Protein AF-A0A2D7XAW9-F1 (afdb_monomer_lite)

Foldseek 3Di:
DAPPDLDFKDKDFFAFPDFKDWDQAEDQDFVQKWKWKQQQVPRDIDTDDEPPFWHADQHVHGRGGIIGGPTTDHGRIMIMIGGHDDPDDPDDDDPPDDPPVVSVNVRVRSVVNVVSVDDD

Structure (mmCIF, N/CA/C/O backbone):
data_AF-A0A2D7XAW9-F1
#
_entry.id   AF-A0A2D7XAW9-F1
#
loop_
_atom_site.group_PDB
_atom_site.id
_atom_site.type_symbol
_atom_site.label_atom_id
_atom_site.label_alt_id
_atom_site.label_comp_id
_atom_site.label_asym_id
_atom_site.label_entity_id
_atom_site.label_seq_id
_atom_site.pdbx_PDB_ins_code
_atom_site.Cartn_x
_atom_site.Cartn_y
_atom_site.Cartn_z
_atom_site.occupancy
_atom_site.B_iso_or_equiv
_atom_site.auth_seq_id
_atom_site.auth_comp_id
_atom_site.auth_asym_id
_atom_site.auth_atom_id
_atom_site.pdbx_PDB_model_num
ATOM 1 N N . MET A 1 1 ? 1.753 -2.400 -18.270 1.00 59.75 1 MET A N 1
ATOM 2 C CA . MET A 1 1 ? 0.527 -2.187 -17.462 1.00 59.75 1 MET A CA 1
ATOM 3 C C . MET A 1 1 ? 0.300 -0.693 -17.422 1.00 59.75 1 MET A C 1
ATOM 5 O O . MET A 1 1 ? 1.277 0.012 -17.589 1.00 59.75 1 MET A O 1
ATOM 9 N N . THR A 1 2 ? -0.944 -0.236 -17.284 1.00 74.62 2 THR A N 1
ATOM 10 C CA . THR A 1 2 ? -1.248 1.195 -17.212 1.00 74.62 2 THR A CA 1
ATOM 11 C C . THR A 1 2 ? -2.182 1.485 -16.041 1.00 74.62 2 THR A C 1
ATOM 13 O O . THR A 1 2 ? -3.130 0.734 -15.779 1.00 74.62 2 THR A O 1
ATOM 16 N N . VAL A 1 3 ? -1.929 2.574 -15.317 1.00 76.88 3 VAL A N 1
ATOM 17 C CA . VAL A 1 3 ? -2.821 3.066 -14.256 1.00 76.88 3 VAL A CA 1
ATOM 18 C C . VAL A 1 3 ? -4.027 3.770 -14.874 1.00 76.88 3 VAL A C 1
ATOM 20 O O . VAL A 1 3 ? -3.941 4.910 -15.320 1.00 76.88 3 VAL A O 1
ATOM 23 N N . SER A 1 4 ? -5.179 3.098 -14.874 1.00 76.38 4 SER A N 1
ATOM 24 C CA . SER A 1 4 ? -6.448 3.653 -15.373 1.00 76.38 4 SER A CA 1
ATOM 25 C C . SER A 1 4 ? -7.413 4.102 -14.271 1.00 76.38 4 SER A C 1
ATOM 27 O O . SER A 1 4 ? -8.470 4.652 -14.570 1.00 76.38 4 SER A O 1
ATOM 29 N N . SER A 1 5 ? -7.087 3.833 -13.004 1.00 77.75 5 SER A N 1
ATOM 30 C CA . SER A 1 5 ? -7.920 4.166 -11.843 1.00 77.75 5 SER A CA 1
ATOM 31 C C . SER A 1 5 ? -7.266 5.254 -10.999 1.00 77.75 5 SER A C 1
ATOM 33 O O . SER A 1 5 ? -6.047 5.254 -10.818 1.00 77.75 5 SER A O 1
ATOM 35 N N . SER A 1 6 ? -8.085 6.151 -10.452 1.00 80.69 6 SER A N 1
ATOM 36 C CA . SER A 1 6 ? -7.690 7.129 -9.434 1.00 80.69 6 SER A CA 1
ATOM 37 C C . SER A 1 6 ? -7.818 6.594 -8.005 1.00 80.69 6 SER A C 1
ATOM 39 O O . SER A 1 6 ? -7.399 7.261 -7.066 1.00 80.69 6 SER A O 1
ATOM 41 N N . THR A 1 7 ? -8.392 5.402 -7.810 1.00 87.81 7 THR A N 1
ATOM 42 C CA . THR A 1 7 ? -8.572 4.825 -6.476 1.00 87.81 7 THR A CA 1
ATOM 43 C C . THR A 1 7 ? -7.230 4.380 -5.896 1.00 87.81 7 THR A C 1
ATOM 45 O O . THR A 1 7 ? -6.558 3.504 -6.442 1.00 87.81 7 THR A O 1
ATOM 48 N N . ASN A 1 8 ? -6.869 4.959 -4.756 1.00 92.75 8 ASN A N 1
ATOM 49 C CA . ASN A 1 8 ? -5.680 4.636 -3.964 1.00 92.75 8 ASN A CA 1
ATOM 50 C C . ASN A 1 8 ? -6.010 4.406 -2.476 1.00 92.75 8 ASN A C 1
ATOM 52 O O . ASN A 1 8 ? -5.098 4.294 -1.661 1.00 92.75 8 ASN A O 1
ATOM 56 N N . LEU A 1 9 ? -7.300 4.359 -2.131 1.00 95.31 9 LEU A N 1
ATOM 57 C CA . LEU A 1 9 ? -7.806 4.306 -0.766 1.00 95.31 9 LEU A CA 1
ATOM 58 C C . LEU A 1 9 ? -8.948 3.290 -0.650 1.00 95.31 9 LEU A C 1
ATOM 60 O O . LEU A 1 9 ? -9.854 3.266 -1.483 1.00 95.31 9 LEU A O 1
ATOM 64 N N . ALA A 1 10 ? -8.921 2.483 0.407 1.00 96.94 10 ALA A N 1
ATOM 65 C CA . ALA A 1 10 ? -10.032 1.649 0.851 1.00 96.94 10 ALA A CA 1
ATOM 66 C C . ALA A 1 10 ? -10.329 1.928 2.333 1.00 96.94 10 ALA A C 1
ATOM 68 O O . ALA A 1 10 ? -9.418 2.218 3.111 1.00 96.94 10 ALA A O 1
ATOM 69 N N . SER A 1 11 ? -11.605 1.862 2.717 1.00 97.75 11 SER A N 1
ATOM 70 C CA . SER A 1 11 ? -12.064 2.168 4.074 1.00 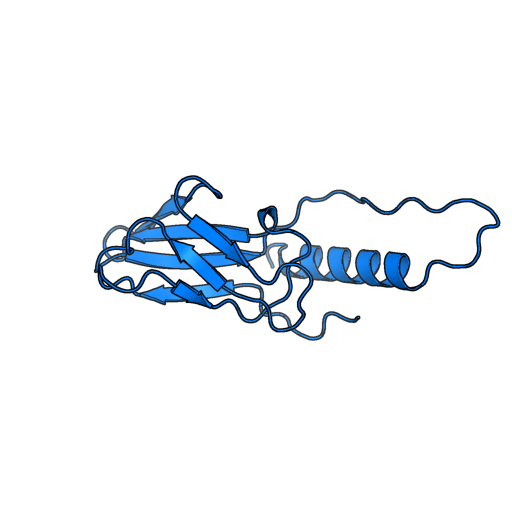97.75 11 SER A CA 1
ATOM 71 C C . SER A 1 11 ? -13.106 1.155 4.540 1.00 97.75 11 SER A C 1
ATOM 73 O O . SER A 1 11 ? -14.018 0.818 3.782 1.00 97.75 11 SER A O 1
ATOM 75 N N . TYR A 1 12 ? -12.967 0.672 5.775 1.00 98.44 12 TYR A N 1
ATOM 76 C CA . TYR A 1 12 ? -13.833 -0.348 6.371 1.00 98.44 12 TYR A CA 1
ATOM 77 C C . TYR A 1 12 ? -14.100 -0.058 7.845 1.00 98.44 12 TYR A C 1
ATOM 79 O O . TYR A 1 12 ? -13.205 0.377 8.560 1.00 98.44 12 TYR A O 1
ATOM 87 N N . SER A 1 13 ? -15.291 -0.376 8.346 1.00 98.12 13 SER A N 1
ATOM 88 C CA . SER A 1 13 ? -15.556 -0.333 9.788 1.00 98.12 13 SER A CA 1
ATOM 89 C C . SER A 1 13 ? -14.990 -1.572 10.487 1.00 98.12 13 SER A C 1
ATOM 91 O O . SER A 1 13 ? -15.214 -2.704 10.051 1.00 98.12 13 SER A O 1
ATOM 93 N N . GLY A 1 14 ? -14.292 -1.362 11.599 1.00 97.38 14 GLY A N 1
ATOM 94 C CA . GLY A 1 14 ? -13.915 -2.415 12.532 1.00 97.38 14 GLY A CA 1
ATOM 95 C C . GLY A 1 14 ? -15.135 -2.962 13.272 1.00 97.38 14 GLY A C 1
ATOM 96 O O . GLY A 1 14 ? -16.097 -2.246 13.545 1.00 97.38 14 GLY A O 1
ATOM 97 N N . ASN A 1 15 ? -15.100 -4.250 13.603 1.00 97.06 15 ASN A N 1
ATOM 98 C CA . ASN A 1 15 ? -16.173 -4.945 14.326 1.00 97.06 15 ASN A CA 1
ATOM 99 C C . ASN A 1 15 ? -15.644 -5.868 15.442 1.00 97.06 15 ASN A C 1
ATOM 101 O O . ASN A 1 15 ? -16.421 -6.575 16.075 1.00 97.06 15 ASN A O 1
ATOM 105 N N . GLY A 1 16 ? -14.328 -5.890 15.673 1.00 97.31 16 GLY A N 1
ATOM 106 C CA . GLY A 1 16 ? -13.667 -6.757 16.648 1.00 97.31 16 GLY A CA 1
ATOM 107 C C . GLY A 1 16 ? -13.577 -8.236 16.256 1.00 97.31 16 GLY A C 1
ATOM 108 O O . GLY A 1 16 ? -13.165 -9.040 17.086 1.00 97.31 16 GLY A O 1
ATOM 109 N N . SER A 1 17 ? -13.941 -8.616 15.025 1.00 98.00 17 SER A N 1
ATOM 110 C CA . SER A 1 17 ? -13.910 -10.011 14.559 1.00 98.00 17 SER A CA 1
ATOM 111 C C . SER A 1 17 ? -13.267 -10.197 13.180 1.00 98.00 17 SER A C 1
ATOM 113 O O . SER A 1 17 ? -12.490 -11.133 12.998 1.00 98.00 17 SER A O 1
ATOM 115 N N . THR A 1 18 ? -13.541 -9.317 12.217 1.00 98.31 18 THR A N 1
ATOM 116 C CA . THR A 1 18 ? -12.953 -9.374 10.875 1.00 98.31 18 THR A CA 1
ATOM 117 C C . THR A 1 18 ? -11.485 -8.965 10.926 1.00 98.31 18 THR A C 1
ATOM 119 O O . THR A 1 18 ? -11.149 -7.893 11.424 1.00 98.31 18 THR A O 1
ATOM 122 N N . THR A 1 19 ? -10.608 -9.804 10.378 1.00 98.56 19 THR A N 1
ATOM 123 C CA . THR A 1 19 ? -9.160 -9.547 10.312 1.00 98.56 19 THR A CA 1
ATOM 124 C C . THR A 1 19 ? -8.654 -9.287 8.897 1.00 98.56 19 THR A C 1
ATOM 126 O O . THR A 1 19 ? -7.580 -8.714 8.744 1.00 98.56 19 THR A O 1
ATOM 129 N N . VAL A 1 20 ? -9.406 -9.685 7.869 1.00 98.62 20 VAL A N 1
ATOM 130 C CA . VAL A 1 20 ? -9.002 -9.571 6.462 1.00 98.62 20 VAL A CA 1
ATOM 131 C C . VAL A 1 20 ? -9.808 -8.471 5.785 1.00 98.62 20 VAL A C 1
ATOM 133 O O . VAL A 1 20 ? -11.037 -8.511 5.776 1.00 98.62 20 VAL A O 1
ATOM 136 N N . PHE A 1 21 ? -9.103 -7.515 5.188 1.00 98.69 21 PHE A N 1
ATOM 137 C CA . PHE A 1 21 ? -9.676 -6.379 4.478 1.00 98.69 21 PHE A CA 1
ATOM 138 C C . PHE A 1 21 ? -9.037 -6.279 3.095 1.00 98.69 21 PHE A C 1
ATOM 140 O O . PHE A 1 21 ? -7.813 -6.218 2.973 1.00 98.69 21 PHE A O 1
ATOM 147 N N . ALA A 1 22 ? -9.857 -6.286 2.048 1.00 98.25 22 ALA A N 1
ATOM 148 C CA . ALA A 1 22 ? -9.365 -6.189 0.681 1.00 98.25 22 ALA A CA 1
ATOM 149 C C . ALA A 1 22 ? -8.920 -4.755 0.349 1.00 98.25 22 ALA A C 1
ATOM 151 O O . ALA A 1 22 ? -9.387 -3.787 0.937 1.00 98.25 22 ALA A O 1
ATOM 152 N N . TYR A 1 23 ? -8.044 -4.604 -0.634 1.00 97.38 23 TYR A N 1
ATOM 153 C CA . TYR A 1 23 ? -7.802 -3.337 -1.313 1.00 97.38 23 TYR A CA 1
ATOM 154 C C . TYR A 1 23 ? -7.847 -3.591 -2.821 1.00 97.38 23 TYR A C 1
ATOM 156 O O . TYR A 1 23 ? -7.301 -4.578 -3.306 1.00 97.38 23 TYR A O 1
ATOM 164 N N . GLY A 1 24 ? -8.545 -2.725 -3.559 1.00 94.62 24 GLY A N 1
ATOM 165 C CA . GLY A 1 24 ? -8.891 -2.945 -4.972 1.00 94.62 24 GLY A CA 1
ATOM 166 C C . GLY A 1 24 ? -7.973 -2.252 -5.980 1.00 94.62 24 GLY A C 1
ATOM 167 O O . GLY A 1 24 ? -8.392 -1.992 -7.105 1.00 94.62 24 GLY A O 1
ATOM 168 N N . PHE A 1 25 ? -6.764 -1.870 -5.573 1.00 93.44 25 PHE A N 1
ATOM 169 C CA . PHE A 1 25 ? -5.828 -1.098 -6.390 1.00 93.44 25 PHE A CA 1
ATOM 170 C C . PHE A 1 25 ? -4.420 -1.684 -6.318 1.00 93.44 25 PHE A C 1
ATOM 172 O O . PHE A 1 25 ? -4.033 -2.283 -5.320 1.00 93.44 25 PHE A O 1
ATOM 179 N N . LYS A 1 26 ? -3.625 -1.489 -7.373 1.00 92.12 26 LYS A N 1
ATOM 180 C CA . LYS A 1 26 ? -2.252 -1.993 -7.413 1.00 92.12 26 LYS A CA 1
ATOM 181 C C . LYS A 1 26 ? -1.332 -1.285 -6.420 1.00 92.12 26 LYS A C 1
ATOM 183 O O . LYS A 1 26 ? -1.357 -0.060 -6.320 1.00 92.12 26 LYS A O 1
ATOM 188 N N . ILE A 1 27 ? -0.434 -2.062 -5.823 1.00 94.56 27 ILE A N 1
ATOM 189 C CA . ILE A 1 27 ? 0.800 -1.613 -5.165 1.00 94.56 27 ILE A CA 1
ATOM 190 C C . ILE A 1 27 ? 2.007 -2.325 -5.798 1.00 94.56 27 ILE A C 1
ATOM 192 O O . ILE A 1 27 ? 1.833 -3.390 -6.401 1.00 94.56 27 ILE A O 1
ATOM 196 N N . PHE A 1 28 ? 3.216 -1.763 -5.704 1.00 93.50 28 PHE A N 1
ATOM 197 C CA . PHE A 1 28 ? 4.425 -2.408 -6.243 1.00 93.50 28 PHE A CA 1
ATOM 198 C C . PHE A 1 28 ? 5.104 -3.292 -5.198 1.00 93.50 28 PHE A C 1
ATOM 200 O O . PHE A 1 28 ? 5.586 -4.371 -5.532 1.00 93.50 28 PHE A O 1
ATOM 207 N N . ALA A 1 29 ? 5.083 -2.864 -3.940 1.00 96.06 29 ALA A N 1
ATOM 208 C CA . ALA A 1 29 ? 5.567 -3.602 -2.786 1.00 96.06 29 ALA A CA 1
ATOM 209 C C . ALA A 1 29 ? 4.571 -3.502 -1.625 1.00 96.06 29 ALA A C 1
ATOM 211 O O . ALA A 1 29 ? 3.818 -2.537 -1.525 1.00 96.06 29 ALA A O 1
ATOM 212 N N . ASP A 1 30 ? 4.612 -4.466 -0.707 1.00 97.75 30 ASP A N 1
ATOM 213 C CA . ASP A 1 30 ? 3.778 -4.467 0.504 1.00 97.75 30 ASP A CA 1
ATOM 214 C C . ASP A 1 30 ? 3.961 -3.193 1.348 1.00 97.75 30 ASP A C 1
ATOM 216 O O . ASP A 1 30 ? 3.019 -2.710 1.973 1.00 97.75 30 ASP A O 1
ATOM 220 N N . SER A 1 31 ? 5.170 -2.622 1.331 1.00 97.12 31 SER A N 1
ATOM 221 C CA . SER A 1 31 ? 5.524 -1.373 2.015 1.00 97.12 31 SER A CA 1
ATOM 222 C C . SER A 1 31 ? 4.908 -0.117 1.400 1.00 97.12 31 SER A C 1
ATOM 224 O O . SER A 1 31 ? 5.006 0.947 2.001 1.00 97.12 31 SER A O 1
ATOM 226 N N . ASP A 1 32 ? 4.299 -0.215 0.217 1.00 96.50 32 ASP A N 1
ATOM 227 C CA . ASP A 1 32 ? 3.617 0.910 -0.428 1.00 96.50 32 ASP A CA 1
ATOM 228 C C . ASP A 1 32 ? 2.207 1.143 0.150 1.00 96.50 32 ASP A C 1
ATOM 230 O O . ASP A 1 32 ? 1.466 1.985 -0.356 1.00 96.50 32 ASP A O 1
ATOM 234 N N . LEU A 1 33 ? 1.796 0.387 1.177 1.00 97.19 33 LEU A N 1
ATOM 235 C CA . LEU A 1 33 ? 0.565 0.627 1.924 1.00 97.19 33 LEU A CA 1
ATOM 236 C C . LEU A 1 33 ? 0.850 1.283 3.270 1.00 97.19 33 LEU A C 1
ATOM 238 O O . LEU A 1 33 ? 1.659 0.814 4.066 1.00 97.19 33 LEU A O 1
ATOM 242 N N . THR A 1 34 ? 0.085 2.327 3.561 1.00 97.94 34 THR A N 1
ATOM 243 C CA . THR A 1 34 ? -0.109 2.834 4.916 1.00 97.94 34 THR A CA 1
ATOM 244 C C . THR A 1 34 ? -1.483 2.395 5.401 1.00 97.94 34 THR A C 1
ATOM 246 O O . THR A 1 34 ? -2.503 2.688 4.775 1.00 97.94 34 THR A O 1
ATOM 249 N N . VAL A 1 35 ? -1.509 1.670 6.519 1.00 98.38 35 VAL A N 1
ATOM 250 C CA . VAL A 1 35 ? -2.746 1.244 7.178 1.00 98.38 35 VAL A CA 1
ATOM 251 C C . VAL A 1 35 ? -2.896 2.021 8.476 1.00 98.38 35 VAL A C 1
ATOM 253 O O . VAL A 1 35 ? -1.991 2.023 9.309 1.00 98.38 35 VAL A O 1
ATOM 256 N N . THR A 1 36 ? -4.047 2.653 8.665 1.00 98.56 36 THR A N 1
ATOM 257 C CA . THR A 1 36 ? -4.349 3.489 9.829 1.00 98.56 36 THR A CA 1
ATOM 258 C C . THR A 1 36 ? -5.677 3.060 10.437 1.00 98.56 36 THR A C 1
ATOM 260 O O . THR A 1 36 ? -6.633 2.778 9.717 1.00 98.56 36 THR A O 1
ATOM 263 N N . LEU A 1 37 ? -5.746 3.014 11.766 1.00 98.56 37 LEU A N 1
ATOM 264 C CA . LEU A 1 37 ? -7.009 2.925 12.493 1.00 98.56 37 LEU A CA 1
ATOM 265 C C . LEU A 1 37 ? -7.429 4.327 12.916 1.00 98.56 37 LEU A C 1
ATOM 267 O O . LEU A 1 37 ? -6.674 5.012 13.602 1.00 98.56 37 LEU A O 1
ATOM 271 N N . VAL A 1 38 ? -8.616 4.747 12.503 1.00 98.56 38 VAL A N 1
ATOM 272 C CA . VAL A 1 38 ? -9.201 6.038 12.867 1.00 98.56 38 VAL A CA 1
ATOM 273 C C . VAL A 1 38 ? -10.261 5.785 13.923 1.00 98.56 38 VAL A C 1
ATOM 275 O O . VAL A 1 38 ? -11.190 5.025 13.675 1.00 98.56 38 VAL A O 1
ATOM 278 N N . ASN A 1 39 ? -10.140 6.390 15.101 1.00 98.19 39 ASN A N 1
ATOM 279 C CA . ASN A 1 39 ? -11.192 6.300 16.107 1.00 98.19 39 ASN A CA 1
ATOM 280 C C . ASN A 1 39 ? -12.412 7.115 15.653 1.00 98.19 39 ASN A C 1
ATOM 282 O O . ASN A 1 39 ? -12.309 8.327 15.471 1.00 98.19 39 ASN A O 1
ATOM 286 N N . ASP A 1 40 ? -13.572 6.475 15.528 1.00 97.06 40 ASP A N 1
ATOM 287 C CA . ASP A 1 40 ? -14.759 7.098 14.929 1.00 97.06 40 ASP A CA 1
ATOM 288 C C . ASP A 1 40 ? -15.334 8.241 15.786 1.00 97.06 40 ASP A C 1
ATOM 290 O O . ASP A 1 40 ? -16.048 9.103 15.280 1.00 97.06 40 ASP A O 1
ATOM 294 N N . THR A 1 41 ? -15.040 8.261 17.092 1.00 96.88 41 THR A N 1
ATOM 295 C CA . THR A 1 41 ? -15.530 9.296 18.018 1.00 96.88 41 THR A CA 1
ATOM 296 C C . THR A 1 41 ? -14.572 10.476 18.125 1.00 96.88 41 THR A C 1
ATOM 298 O O . THR A 1 41 ? -15.005 11.625 18.129 1.00 96.88 41 THR A O 1
ATOM 301 N N . THR A 1 42 ? -13.271 10.209 18.258 1.00 97.19 42 THR A N 1
ATOM 302 C CA . THR A 1 42 ? -12.266 11.256 18.502 1.00 97.19 42 THR A CA 1
ATOM 303 C C . THR A 1 42 ? -11.573 11.739 17.231 1.00 97.19 42 THR A C 1
ATOM 305 O O . THR A 1 42 ? -10.910 12.772 17.268 1.00 97.19 42 THR A O 1
ATOM 308 N N . GLY A 1 43 ? -11.683 10.996 16.126 1.00 96.62 43 GLY A N 1
ATOM 309 C CA . GLY A 1 43 ? -10.950 11.248 14.885 1.00 96.62 43 GLY A CA 1
ATOM 310 C C . GLY A 1 43 ? -9.448 10.966 14.981 1.00 96.62 43 GLY A C 1
ATOM 311 O O . GLY A 1 43 ? -8.714 11.267 14.046 1.00 96.62 43 GLY A O 1
ATOM 312 N N . VAL A 1 44 ? -8.965 10.414 16.102 1.00 97.69 44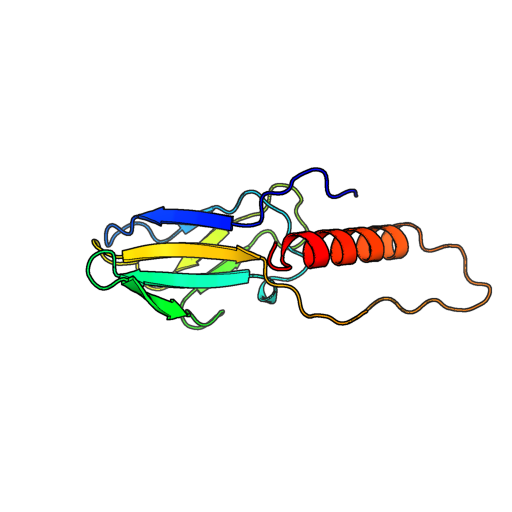 VAL A N 1
ATOM 313 C CA . VAL A 1 44 ? -7.537 10.129 16.291 1.00 97.69 44 VAL A CA 1
ATOM 314 C C . VAL A 1 44 ? -7.108 9.005 15.356 1.00 97.69 44 VAL A C 1
ATOM 316 O O . VAL A 1 44 ? -7.657 7.903 15.399 1.00 97.69 44 VAL A O 1
ATOM 319 N N . GLU A 1 45 ? -6.088 9.285 14.551 1.00 97.94 45 GLU A N 1
ATOM 320 C CA . GLU A 1 45 ? -5.469 8.338 13.634 1.00 97.94 45 GLU A CA 1
ATOM 321 C C . GLU A 1 45 ? -4.286 7.617 14.294 1.00 97.94 45 GLU A C 1
ATOM 323 O O . GLU A 1 45 ? -3.386 8.243 14.852 1.00 97.94 45 GLU A O 1
ATOM 328 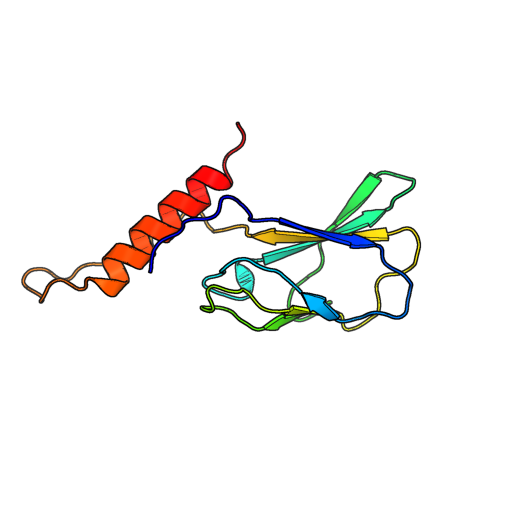N N . THR A 1 46 ? -4.268 6.286 14.214 1.00 98.19 46 THR A N 1
ATOM 329 C CA . THR A 1 46 ? -3.171 5.437 14.694 1.00 98.19 46 THR A CA 1
ATOM 330 C C . THR A 1 46 ? -2.627 4.582 13.556 1.00 98.19 46 THR A C 1
ATOM 332 O O . THR A 1 46 ? -3.248 3.591 13.152 1.00 98.19 46 THR A O 1
ATOM 335 N N . THR A 1 47 ? -1.450 4.944 13.048 1.00 98.19 47 THR A N 1
ATOM 336 C CA . THR A 1 47 ? -0.751 4.180 12.008 1.00 98.19 47 THR A CA 1
ATOM 337 C C . THR A 1 47 ? -0.328 2.810 12.527 1.00 98.19 47 THR A C 1
ATOM 339 O O . THR A 1 47 ? 0.265 2.678 13.596 1.00 98.19 47 THR A O 1
ATOM 342 N N . GLN A 1 48 ? -0.622 1.783 11.742 1.00 98.44 48 GLN A N 1
ATOM 343 C CA . GLN A 1 48 ? -0.272 0.402 12.018 1.00 98.44 48 GLN A CA 1
ATOM 344 C C . GLN A 1 48 ? 1.058 0.063 11.338 1.00 98.44 48 GLN A C 1
ATOM 346 O O . GLN A 1 48 ? 1.350 0.506 10.228 1.00 98.44 48 GLN A O 1
ATOM 351 N N . THR A 1 49 ? 1.875 -0.754 11.994 1.00 98.38 49 THR A N 1
ATOM 352 C CA . THR A 1 49 ? 3.178 -1.196 11.465 1.00 98.38 49 THR A CA 1
ATOM 353 C C . THR A 1 49 ? 3.045 -2.513 10.701 1.00 98.38 49 THR A C 1
ATOM 355 O O . THR A 1 49 ? 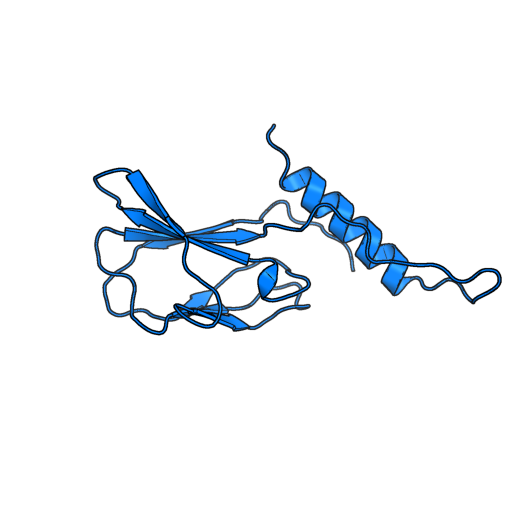2.583 -3.504 11.274 1.00 98.38 49 THR A O 1
ATOM 358 N N . LEU A 1 50 ? 3.492 -2.532 9.441 1.00 98.00 50 LEU A N 1
ATOM 359 C CA . LEU A 1 50 ? 3.588 -3.733 8.605 1.00 98.00 50 LEU A CA 1
ATOM 360 C C . LEU A 1 50 ? 4.435 -4.815 9.299 1.00 98.00 50 LEU A C 1
ATOM 362 O O . LEU A 1 50 ? 5.425 -4.509 9.956 1.00 98.00 50 LEU A O 1
ATOM 366 N N . THR A 1 51 ? 4.046 -6.080 9.155 1.00 97.00 51 THR A N 1
ATOM 367 C CA . THR A 1 51 ? 4.586 -7.293 9.809 1.00 97.00 51 THR A CA 1
ATOM 368 C C . THR A 1 51 ? 4.412 -7.393 11.328 1.00 97.00 51 THR A C 1
ATOM 370 O O . THR A 1 51 ? 4.432 -8.502 11.852 1.00 97.00 51 THR A O 1
ATOM 373 N N . THR A 1 52 ? 4.167 -6.283 12.031 1.00 98.06 52 THR A N 1
ATOM 374 C CA . THR A 1 52 ? 3.856 -6.293 13.472 1.00 98.06 52 THR A CA 1
ATOM 375 C C . THR A 1 52 ? 2.353 -6.376 13.725 1.00 98.06 52 THR A C 1
ATOM 377 O O . THR A 1 52 ? 1.894 -7.221 14.485 1.00 98.06 52 THR A O 1
ATOM 380 N N . HIS A 1 53 ? 1.577 -5.495 13.089 1.00 98.38 53 HIS A N 1
ATOM 381 C CA . HIS A 1 53 ? 0.131 -5.380 13.308 1.00 98.38 53 HIS A CA 1
ATOM 382 C C . HIS A 1 53 ? -0.675 -6.030 12.181 1.00 98.38 53 HIS A C 1
ATOM 384 O O . HIS A 1 53 ? -1.765 -6.550 12.418 1.00 98.38 53 HIS A O 1
ATOM 390 N N . TYR A 1 54 ? -0.139 -6.016 10.958 1.00 98.69 54 TYR A N 1
ATOM 391 C CA . TYR A 1 54 ? -0.776 -6.600 9.783 1.00 98.69 54 TYR A CA 1
ATOM 392 C C . TYR A 1 54 ? 0.245 -7.119 8.768 1.00 98.69 54 TYR A C 1
ATOM 394 O O . TYR A 1 54 ? 1.404 -6.705 8.765 1.00 98.69 54 TYR A O 1
ATOM 402 N N . THR A 1 55 ? -0.200 -7.991 7.870 1.00 98.62 55 THR A N 1
ATOM 403 C CA . THR A 1 55 ? 0.523 -8.415 6.666 1.00 98.62 55 THR A CA 1
ATOM 404 C C . THR A 1 55 ? -0.240 -8.004 5.411 1.00 98.62 55 THR A C 1
ATOM 406 O O . THR A 1 55 ? -1.440 -7.722 5.463 1.00 98.62 55 THR A O 1
ATOM 409 N N . VAL A 1 56 ? 0.461 -7.952 4.280 1.00 98.56 56 VAL A N 1
ATOM 410 C CA . VAL A 1 56 ? -0.100 -7.592 2.974 1.00 98.56 56 VAL A CA 1
ATOM 411 C C . VAL A 1 56 ? 0.088 -8.759 2.013 1.00 98.56 56 VAL A C 1
ATOM 413 O O . VAL A 1 56 ? 1.010 -9.560 2.138 1.00 98.56 56 VAL A O 1
ATOM 416 N N . SER A 1 57 ? -0.841 -8.884 1.077 1.00 98.25 57 SER A N 1
ATOM 417 C CA . SER A 1 57 ? -0.777 -9.807 -0.053 1.00 98.25 57 SER A CA 1
ATOM 418 C C . SER A 1 57 ? -1.224 -9.081 -1.312 1.00 98.25 57 SER A C 1
ATOM 420 O O . SER A 1 57 ? -1.952 -8.093 -1.217 1.00 98.25 57 SER A O 1
ATOM 422 N N . GLY A 1 58 ? -0.840 -9.579 -2.488 1.00 96.19 58 GLY A N 1
ATOM 423 C CA . GLY A 1 58 ? -1.283 -9.029 -3.774 1.00 96.19 58 GLY A CA 1
ATOM 424 C C . GLY A 1 58 ? -0.420 -7.895 -4.330 1.00 96.19 58 GLY A C 1
ATOM 425 O O . GLY A 1 58 ? -0.806 -7.293 -5.333 1.00 96.19 58 GLY A O 1
ATOM 426 N N . ALA A 1 59 ? 0.762 -7.630 -3.757 1.00 95.19 59 ALA A N 1
ATOM 427 C CA . ALA A 1 59 ? 1.735 -6.740 -4.385 1.00 95.19 59 ALA A CA 1
ATOM 428 C C . ALA A 1 59 ? 2.040 -7.178 -5.827 1.00 95.19 59 ALA A C 1
ATOM 430 O O . ALA A 1 59 ? 2.126 -8.365 -6.142 1.00 95.19 59 ALA A O 1
ATOM 431 N N . GLY A 1 60 ? 2.123 -6.204 -6.732 1.00 91.88 60 GLY A N 1
ATOM 432 C CA . GLY A 1 60 ? 2.262 -6.439 -8.166 1.00 91.88 60 GLY A CA 1
ATOM 433 C C . GLY A 1 60 ? 0.957 -6.781 -8.899 1.00 91.88 60 GLY A C 1
ATOM 434 O O . GLY A 1 60 ? 0.953 -6.740 -10.130 1.00 91.88 60 GLY A O 1
ATOM 435 N N . THR A 1 61 ? -0.157 -7.035 -8.206 1.00 92.19 61 THR A N 1
ATOM 436 C CA . THR A 1 61 ? -1.434 -7.426 -8.832 1.00 92.19 61 THR A CA 1
ATOM 437 C C . THR A 1 61 ? -2.320 -6.212 -9.114 1.00 92.19 61 THR A C 1
ATOM 439 O O . THR A 1 61 ? -2.545 -5.375 -8.242 1.00 92.19 61 THR A O 1
ATOM 442 N N . ASN A 1 62 ? -2.874 -6.116 -10.328 1.00 88.31 62 ASN A N 1
ATOM 443 C CA . ASN A 1 62 ? -3.672 -4.951 -10.743 1.00 88.31 62 ASN A CA 1
ATOM 444 C C . ASN A 1 62 ? -4.985 -4.809 -9.970 1.00 88.31 62 ASN A C 1
ATOM 446 O O . ASN A 1 62 ? -5.416 -3.693 -9.699 1.00 88.31 62 ASN A O 1
ATOM 450 N N . SER A 1 63 ? -5.599 -5.935 -9.602 1.00 90.50 63 SER A N 1
ATOM 451 C CA . SER A 1 63 ? -6.818 -5.976 -8.790 1.00 90.50 63 SER A CA 1
ATOM 452 C C . SER A 1 63 ? -6.569 -5.729 -7.298 1.00 90.50 63 SER A C 1
ATOM 454 O O . SER A 1 63 ? -7.518 -5.778 -6.524 1.00 90.50 63 SER A O 1
ATOM 456 N N . GLY A 1 64 ? -5.316 -5.497 -6.893 1.00 94.56 64 GLY A N 1
ATOM 457 C CA . GLY A 1 64 ? -4.913 -5.397 -5.495 1.00 94.56 64 GLY A CA 1
ATOM 458 C C . GLY A 1 64 ? -4.905 -6.749 -4.782 1.00 94.56 64 GLY A C 1
ATOM 459 O O . GLY A 1 64 ? -4.644 -7.790 -5.391 1.00 94.56 64 GLY A O 1
ATOM 460 N N . GLY A 1 65 ? -5.166 -6.729 -3.480 1.00 97.50 65 GLY A N 1
ATOM 461 C CA . GLY A 1 65 ? -5.047 -7.895 -2.612 1.00 97.50 65 GLY A CA 1
ATOM 462 C C . GLY A 1 65 ? -5.678 -7.658 -1.250 1.00 97.50 65 GLY A C 1
ATOM 463 O O . GLY A 1 65 ? -6.738 -7.046 -1.161 1.00 97.50 65 GLY A O 1
ATOM 464 N N . ASN A 1 66 ? -5.048 -8.153 -0.183 1.00 98.56 66 ASN A N 1
ATOM 465 C CA . ASN A 1 66 ? -5.596 -8.049 1.171 1.00 98.56 66 ASN A CA 1
ATOM 466 C C . ASN A 1 66 ? -4.574 -7.547 2.188 1.00 98.56 66 ASN A C 1
ATOM 468 O O . ASN A 1 66 ? -3.405 -7.935 2.141 1.00 98.56 66 ASN A O 1
ATOM 472 N N . VAL A 1 67 ? -5.068 -6.771 3.151 1.00 98.69 67 VAL A N 1
ATOM 473 C CA . VAL A 1 67 ? -4.457 -6.509 4.456 1.00 98.69 67 VAL A CA 1
ATOM 474 C C . VAL A 1 67 ? -5.034 -7.511 5.455 1.00 98.69 67 VAL A C 1
ATOM 476 O O . VAL A 1 67 ? -6.252 -7.628 5.581 1.00 98.69 67 VAL A O 1
ATOM 479 N N . THR A 1 68 ? -4.173 -8.236 6.169 1.00 98.75 68 THR A N 1
ATOM 480 C CA . THR A 1 68 ? -4.578 -9.183 7.220 1.00 98.75 68 THR A CA 1
ATOM 481 C C . THR A 1 68 ? -4.013 -8.747 8.561 1.00 98.75 68 THR A C 1
ATOM 483 O O . THR A 1 68 ? -2.801 -8.746 8.749 1.00 98.75 68 THR A O 1
ATOM 486 N N . PHE A 1 69 ? -4.880 -8.385 9.500 1.00 98.69 69 PHE A N 1
ATOM 487 C CA . PHE A 1 69 ? -4.494 -8.000 10.852 1.00 98.69 69 PHE A CA 1
ATOM 488 C C . PHE A 1 69 ? -4.196 -9.211 11.742 1.00 98.69 69 PHE A C 1
ATOM 490 O O . PHE A 1 69 ? -4.897 -10.222 11.684 1.00 98.69 69 PHE A O 1
ATOM 497 N N . GLY A 1 70 ? -3.206 -9.072 12.629 1.00 97.94 70 GLY A N 1
ATOM 498 C CA . GLY A 1 70 ? -2.950 -10.040 13.701 1.00 97.94 70 GLY A CA 1
ATOM 499 C C . GLY A 1 70 ? -4.014 -10.007 14.807 1.00 97.94 70 GLY A C 1
ATOM 500 O O . GLY A 1 70 ? -4.321 -11.038 15.402 1.00 97.94 70 GLY A O 1
ATOM 501 N N . SER A 1 71 ? -4.618 -8.841 15.049 1.00 97.62 71 SER A N 1
ATOM 502 C CA . SER A 1 71 ? -5.759 -8.646 15.949 1.00 97.62 71 SER A CA 1
ATOM 503 C C . SER A 1 71 ? -6.866 -7.868 15.240 1.00 97.62 71 SER A C 1
ATOM 505 O O . SER A 1 71 ? -6.613 -6.858 14.587 1.00 97.62 71 SER A O 1
ATOM 507 N N . ALA A 1 72 ? -8.109 -8.343 15.343 1.00 98.12 72 ALA A N 1
ATOM 508 C CA . ALA A 1 72 ? -9.228 -7.719 14.645 1.00 98.12 72 ALA A CA 1
ATOM 509 C C . ALA A 1 72 ? -9.436 -6.265 15.119 1.00 98.12 72 ALA A C 1
ATOM 511 O O . ALA A 1 72 ? -9.568 -6.040 16.329 1.00 98.12 72 ALA A O 1
ATOM 512 N N . PRO A 1 73 ? -9.511 -5.280 14.202 1.00 98.12 73 PRO A N 1
ATOM 513 C CA . PRO A 1 73 ? -9.817 -3.899 14.554 1.00 98.12 73 PRO A CA 1
ATOM 514 C C . PRO A 1 73 ? -11.141 -3.802 15.316 1.00 98.12 73 PRO A C 1
ATOM 516 O O . PRO A 1 73 ? -12.173 -4.299 14.855 1.00 98.12 73 PRO A O 1
ATOM 519 N N . ALA A 1 74 ? -11.111 -3.183 16.497 1.00 97.75 74 ALA A N 1
ATOM 520 C CA . ALA A 1 74 ? -12.268 -3.088 17.381 1.00 97.75 74 ALA A CA 1
ATOM 521 C C . ALA A 1 74 ? -13.383 -2.212 16.788 1.00 97.75 74 ALA A C 1
ATOM 523 O O . ALA A 1 74 ? -13.115 -1.285 16.023 1.00 97.75 74 ALA A O 1
ATOM 524 N N . SER A 1 75 ? -14.626 -2.473 17.205 1.00 97.94 75 SER A N 1
ATOM 525 C CA . SER A 1 75 ? -15.767 -1.601 16.900 1.00 97.94 75 SER A CA 1
ATOM 526 C C . SER A 1 75 ? -15.498 -0.162 17.346 1.00 97.94 75 SER A C 1
ATOM 528 O O . SER A 1 75 ? -14.899 0.060 18.398 1.00 97.94 75 SER A O 1
ATOM 530 N N . GLY A 1 76 ? -15.963 0.806 16.556 1.00 97.00 76 GLY A N 1
ATOM 531 C CA . GLY A 1 76 ? -15.679 2.228 16.777 1.00 97.00 76 GLY A CA 1
ATOM 532 C C . GLY A 1 76 ? -14.315 2.684 16.248 1.00 97.00 76 GLY A C 1
ATOM 533 O O . GLY A 1 76 ? -13.885 3.790 16.575 1.00 97.00 76 GLY A O 1
ATOM 534 N N . ASN A 1 77 ? -13.627 1.841 15.467 1.00 98.25 77 ASN A N 1
ATOM 535 C CA . ASN A 1 77 ? -12.498 2.260 14.644 1.00 98.25 77 ASN A CA 1
ATOM 536 C C . ASN A 1 77 ? -12.776 1.979 13.167 1.00 98.25 77 ASN A C 1
ATOM 538 O O . ASN A 1 77 ? -13.228 0.890 12.811 1.00 98.25 77 ASN A O 1
ATOM 542 N N . THR A 1 78 ? -12.387 2.908 12.309 1.00 98.62 78 THR A N 1
ATOM 543 C CA . THR A 1 78 ? -12.343 2.742 10.860 1.00 98.62 78 THR A CA 1
ATOM 544 C C . THR A 1 78 ? -10.942 2.319 10.420 1.00 98.62 78 THR A C 1
ATOM 546 O O . THR A 1 78 ? -9.945 2.951 10.759 1.00 98.62 78 THR A O 1
ATOM 549 N N . VAL A 1 79 ? -10.857 1.242 9.644 1.00 98.62 79 VAL A N 1
ATOM 550 C CA . VAL A 1 79 ? -9.647 0.776 8.967 1.00 98.62 79 VAL A CA 1
ATOM 551 C C . VAL A 1 79 ? -9.485 1.558 7.669 1.00 98.62 79 VAL A C 1
ATOM 553 O O . VAL A 1 79 ? -10.273 1.386 6.742 1.00 98.62 79 VAL A O 1
ATOM 556 N N . LYS A 1 80 ? -8.444 2.384 7.589 1.00 98.44 80 LYS A N 1
ATOM 557 C CA . LYS A 1 80 ? -8.045 3.128 6.393 1.00 98.44 80 LYS A CA 1
ATOM 558 C C . LYS A 1 80 ? -6.827 2.447 5.761 1.00 98.44 80 LYS A C 1
ATOM 560 O O . LYS A 1 80 ? -5.812 2.287 6.431 1.00 98.44 80 LYS A O 1
ATOM 565 N N . ILE A 1 81 ? -6.921 2.043 4.494 1.00 98.44 81 ILE A N 1
ATOM 566 C CA . ILE A 1 81 ? -5.839 1.397 3.729 1.00 98.44 81 ILE A CA 1
ATOM 567 C C . ILE A 1 81 ? -5.517 2.276 2.527 1.00 98.44 81 ILE A C 1
ATOM 569 O O . ILE A 1 81 ? -6.328 2.387 1.610 1.00 98.44 81 ILE A O 1
ATOM 573 N N . GLU A 1 82 ? -4.342 2.891 2.522 1.00 97.25 82 GLU A N 1
ATOM 574 C CA . GLU A 1 82 ? -3.960 3.899 1.535 1.00 97.25 82 GLU A CA 1
ATOM 575 C C . GLU A 1 82 ? -2.640 3.534 0.857 1.00 97.25 82 GLU A C 1
ATOM 577 O O . GLU A 1 82 ? -1.685 3.136 1.524 1.00 97.25 82 GLU A O 1
ATOM 582 N N . ARG A 1 83 ? -2.567 3.679 -0.471 1.00 96.44 83 ARG A N 1
ATOM 583 C CA . ARG A 1 83 ? -1.301 3.567 -1.202 1.00 96.44 83 ARG A CA 1
ATOM 584 C C . ARG A 1 83 ? -0.486 4.836 -1.012 1.00 96.44 83 ARG A C 1
ATOM 586 O O . ARG A 1 83 ? -0.893 5.890 -1.495 1.00 96.44 83 ARG A O 1
ATOM 593 N N . ILE A 1 84 ? 0.685 4.692 -0.399 1.00 95.56 84 ILE A N 1
ATOM 594 C CA . ILE A 1 84 ? 1.672 5.752 -0.220 1.00 95.56 84 ILE A CA 1
ATOM 595 C C . ILE A 1 84 ? 3.011 5.295 -0.804 1.00 95.56 84 ILE A C 1
ATOM 597 O O . ILE A 1 84 ? 3.649 4.384 -0.284 1.00 95.56 84 ILE A O 1
ATOM 601 N N . LEU A 1 85 ? 3.445 5.934 -1.890 1.00 94.75 85 LEU A N 1
ATOM 602 C CA . LEU A 1 85 ? 4.709 5.637 -2.562 1.00 94.75 85 LEU A CA 1
ATOM 603 C C . LEU A 1 85 ? 5.847 6.557 -2.085 1.00 94.75 85 LEU A C 1
ATOM 605 O O . LEU A 1 85 ? 5.625 7.753 -1.852 1.00 94.75 85 LEU A O 1
ATOM 609 N N . PRO A 1 86 ? 7.092 6.047 -2.001 1.00 93.31 86 PRO A N 1
ATOM 610 C CA . PRO A 1 86 ? 8.266 6.891 -1.829 1.00 93.31 86 PRO A CA 1
ATOM 611 C C . PRO A 1 86 ? 8.501 7.749 -3.080 1.00 93.31 86 PRO A C 1
ATOM 613 O O . PRO A 1 86 ? 8.366 7.282 -4.211 1.00 93.31 86 PRO A O 1
ATOM 616 N N . HIS A 1 87 ? 8.914 9.001 -2.876 1.00 92.62 87 HIS A N 1
ATOM 617 C CA . HIS A 1 87 ? 9.183 9.964 -3.950 1.00 92.62 87 HIS A CA 1
ATOM 618 C C . HIS A 1 87 ? 10.598 9.774 -4.520 1.00 92.62 87 HIS A C 1
ATOM 620 O O . HIS A 1 87 ? 11.422 10.686 -4.511 1.00 92.62 87 HIS A O 1
ATOM 626 N N . THR A 1 88 ? 10.909 8.557 -4.963 1.00 92.12 88 THR A N 1
ATOM 627 C CA . THR A 1 88 ? 12.209 8.192 -5.533 1.00 92.12 88 THR A CA 1
ATOM 628 C C . THR A 1 88 ? 12.033 7.431 -6.840 1.00 92.12 88 THR A C 1
ATOM 630 O O . THR A 1 88 ? 11.088 6.664 -7.022 1.00 92.12 88 THR A O 1
ATOM 633 N N . GLN A 1 89 ? 12.971 7.627 -7.764 1.00 90.12 89 GLN A N 1
ATOM 634 C CA . GLN A 1 89 ? 13.048 6.839 -8.987 1.00 90.12 89 GLN A CA 1
ATOM 635 C C . GLN A 1 89 ? 13.929 5.612 -8.744 1.00 90.12 89 GLN A C 1
ATOM 637 O O . GLN A 1 89 ? 15.086 5.742 -8.356 1.00 90.12 89 GLN A O 1
ATOM 642 N N . THR A 1 90 ? 13.389 4.420 -8.998 1.00 88.25 90 THR A N 1
ATOM 643 C CA . THR A 1 90 ? 14.114 3.146 -8.839 1.00 88.25 90 THR A CA 1
ATOM 644 C C . THR A 1 90 ? 14.593 2.548 -10.160 1.00 88.25 90 THR A C 1
ATOM 646 O O . THR A 1 90 ? 15.316 1.558 -10.149 1.00 88.25 90 THR A O 1
ATOM 649 N N . THR A 1 91 ? 14.175 3.112 -11.297 1.00 90.44 91 THR A N 1
ATOM 650 C CA . THR A 1 91 ? 14.522 2.606 -12.630 1.00 90.44 91 THR A CA 1
ATOM 651 C C . THR A 1 91 ? 15.815 3.245 -13.124 1.00 90.44 91 THR A C 1
ATOM 653 O O . THR A 1 91 ? 15.885 4.467 -13.283 1.00 90.44 91 THR A O 1
ATOM 656 N N . THR A 1 92 ? 16.809 2.410 -13.418 1.00 91.94 92 THR A N 1
ATOM 657 C CA . THR A 1 92 ? 18.063 2.785 -14.082 1.00 91.94 92 THR A CA 1
ATOM 658 C C . THR A 1 92 ? 18.088 2.165 -15.472 1.00 91.94 92 THR A C 1
ATOM 660 O O . THR A 1 92 ? 17.831 0.972 -15.615 1.00 91.94 92 THR A O 1
ATOM 663 N N . TYR A 1 93 ? 18.395 2.965 -16.492 1.00 91.69 93 TYR A N 1
ATOM 664 C CA . TYR A 1 93 ? 18.602 2.463 -17.849 1.00 91.69 93 TYR A CA 1
ATOM 665 C C . TYR A 1 93 ? 20.085 2.273 -18.133 1.00 91.69 93 TYR A C 1
ATOM 667 O O . TYR A 1 93 ? 20.909 3.106 -17.753 1.00 91.69 93 TYR A O 1
ATOM 675 N N . THR A 1 94 ? 20.396 1.188 -18.832 1.00 92.50 94 THR A N 1
ATOM 676 C CA . THR A 1 94 ? 21.728 0.921 -19.368 1.00 92.50 94 THR A CA 1
ATOM 677 C C . THR A 1 94 ? 21.801 1.444 -20.796 1.00 92.50 94 THR A C 1
ATOM 679 O O . THR A 1 94 ? 20.904 1.210 -21.605 1.00 92.50 94 THR A O 1
ATOM 682 N N . GLU A 1 95 ? 22.866 2.176 -21.106 1.00 91.50 95 GLU A N 1
ATOM 683 C CA . GLU A 1 95 ? 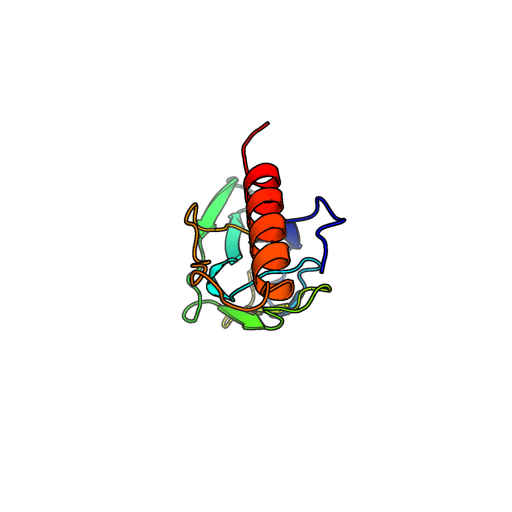23.090 2.703 -22.449 1.00 91.50 95 GLU A CA 1
ATOM 684 C C . GLU A 1 95 ? 23.245 1.562 -23.467 1.00 91.50 95 GLU A C 1
ATOM 686 O O . GLU A 1 95 ? 23.911 0.565 -23.191 1.00 91.50 95 GLU A O 1
ATOM 691 N N . ASN A 1 96 ? 22.657 1.727 -24.655 1.00 90.25 96 ASN A N 1
ATOM 692 C CA . ASN A 1 96 ? 22.688 0.760 -25.763 1.00 90.25 96 ASN A CA 1
ATOM 693 C C . ASN A 1 96 ? 22.020 -0.600 -25.484 1.00 90.25 96 ASN A C 1
ATOM 695 O O . ASN A 1 96 ? 22.110 -1.496 -26.325 1.00 90.25 96 ASN A O 1
ATOM 699 N N . ASP A 1 97 ? 21.337 -0.758 -24.348 1.00 90.25 97 ASP A N 1
ATOM 700 C CA . ASP A 1 97 ? 20.528 -1.944 -24.082 1.00 90.25 97 ASP A CA 1
ATOM 701 C C . ASP A 1 97 ? 19.208 -1.899 -24.867 1.00 90.25 97 ASP A C 1
ATOM 703 O O . ASP A 1 97 ? 18.721 -0.835 -25.271 1.00 90.25 97 ASP A O 1
ATOM 707 N N . ALA A 1 98 ? 18.612 -3.068 -25.088 1.00 93.50 98 ALA A N 1
ATOM 708 C CA . ALA A 1 98 ? 17.280 -3.143 -25.666 1.00 93.50 98 ALA A CA 1
ATOM 709 C C . ALA A 1 98 ? 16.286 -2.394 -24.767 1.00 93.50 98 ALA A C 1
ATOM 711 O O . ALA A 1 98 ? 16.340 -2.502 -23.543 1.00 93.50 98 ALA A O 1
ATOM 712 N N . PHE A 1 99 ? 15.359 -1.643 -25.370 1.00 91.56 99 PHE A N 1
ATOM 713 C CA . PHE A 1 99 ? 14.415 -0.821 -24.615 1.00 91.56 99 PHE A CA 1
ATOM 714 C C . PHE A 1 99 ? 13.608 -1.667 -23.606 1.00 91.56 99 PHE A C 1
ATOM 716 O O . PHE A 1 99 ? 12.799 -2.507 -24.025 1.00 91.56 99 PHE A O 1
ATOM 723 N N . PRO A 1 100 ? 13.771 -1.440 -22.285 1.00 91.38 100 PRO A N 1
ATOM 724 C CA . PRO A 1 100 ? 13.105 -2.236 -21.264 1.00 91.38 100 PRO A CA 1
ATOM 725 C C . PRO A 1 100 ? 11.686 -1.705 -21.043 1.00 91.38 100 PRO A C 1
ATOM 727 O O . PRO A 1 100 ? 11.391 -1.052 -20.042 1.00 91.38 100 PRO A O 1
ATOM 730 N N . SER A 1 101 ? 10.799 -1.983 -22.000 1.00 92.38 101 SER A N 1
ATOM 731 C CA . SER A 1 101 ? 9.427 -1.456 -22.035 1.00 92.38 101 SER A CA 1
ATOM 732 C C . SER A 1 101 ? 8.659 -1.646 -20.724 1.00 92.38 101 SER A C 1
ATOM 734 O O . SER A 1 101 ? 8.024 -0.711 -20.257 1.00 92.38 101 SER A O 1
ATOM 736 N N . GLN A 1 102 ? 8.772 -2.804 -20.068 1.00 89.38 102 GLN A N 1
ATOM 737 C CA . GLN A 1 102 ? 8.098 -3.045 -18.787 1.00 89.38 102 GLN A CA 1
ATOM 738 C C . GLN A 1 102 ? 8.593 -2.108 -17.671 1.00 89.38 102 GLN A C 1
ATOM 740 O O . GLN A 1 102 ? 7.780 -1.523 -16.963 1.00 89.38 102 GLN A O 1
ATOM 745 N N . ALA A 1 103 ? 9.910 -1.917 -17.540 1.00 90.38 103 ALA A N 1
ATOM 746 C CA . ALA A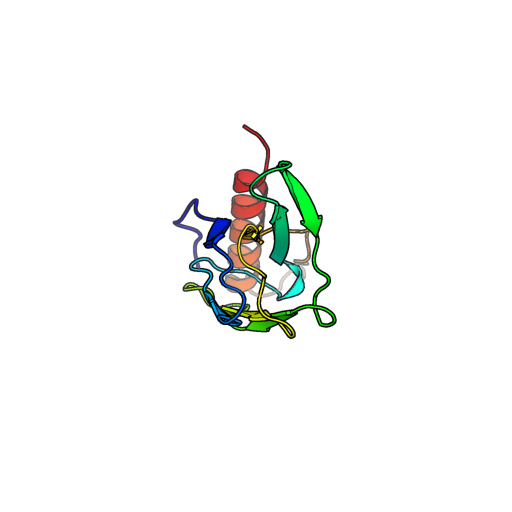 1 103 ? 10.481 -1.021 -16.531 1.00 90.38 103 ALA A CA 1
ATOM 747 C C . ALA A 1 103 ? 10.164 0.455 -16.824 1.00 90.38 103 ALA A C 1
ATOM 749 O O . ALA A 1 103 ? 10.050 1.262 -15.899 1.00 90.38 103 ALA A O 1
ATOM 750 N N . HIS A 1 104 ? 10.020 0.796 -18.107 1.00 92.50 104 HIS A N 1
ATOM 751 C CA . HIS A 1 104 ? 9.566 2.110 -18.540 1.00 92.50 104 HIS A CA 1
ATOM 752 C C . HIS A 1 104 ? 8.120 2.372 -18.116 1.00 92.50 104 HIS A C 1
ATOM 754 O O . HIS A 1 104 ? 7.858 3.361 -17.433 1.00 92.50 104 HIS A O 1
ATOM 760 N N . GLU A 1 105 ? 7.211 1.454 -18.446 1.00 92.12 105 GLU A N 1
ATOM 761 C CA . GLU A 1 105 ? 5.799 1.544 -18.065 1.00 92.12 105 GLU A CA 1
ATOM 762 C C . GLU A 1 105 ? 5.628 1.584 -16.540 1.00 92.12 105 GLU A C 1
ATOM 764 O O . GLU A 1 105 ? 4.923 2.450 -16.033 1.00 92.12 105 GLU A O 1
ATOM 769 N N . ASP A 1 106 ? 6.334 0.733 -15.785 1.00 91.00 106 ASP A N 1
ATOM 770 C CA . ASP A 1 106 ? 6.275 0.754 -14.316 1.00 91.00 106 ASP A CA 1
ATOM 771 C C . ASP A 1 106 ? 6.755 2.099 -13.739 1.00 91.00 106 ASP A C 1
ATOM 773 O O . ASP A 1 106 ? 6.213 2.585 -12.744 1.00 91.00 106 ASP A O 1
ATOM 777 N N . GLY A 1 107 ? 7.743 2.738 -14.376 1.00 92.50 107 GLY A N 1
ATOM 778 C CA . GLY A 1 107 ? 8.190 4.085 -14.021 1.00 92.50 107 GLY A CA 1
ATOM 779 C C . GLY A 1 107 ? 7.108 5.147 -14.245 1.00 92.50 107 GLY A C 1
ATOM 780 O O . GLY A 1 107 ? 6.864 5.969 -13.358 1.00 92.50 107 GLY A O 1
ATOM 781 N N . LEU A 1 108 ? 6.429 5.112 -15.396 1.00 93.75 108 LEU A N 1
ATOM 782 C CA . LEU A 1 108 ? 5.321 6.021 -15.717 1.00 93.75 108 LEU A CA 1
ATOM 783 C C . LEU A 1 108 ? 4.115 5.808 -14.793 1.00 93.75 108 LEU A C 1
ATOM 785 O O . LEU A 1 108 ? 3.523 6.775 -14.303 1.00 93.75 108 LEU A O 1
ATOM 789 N N . ASP A 1 109 ? 3.789 4.553 -14.493 1.00 92.25 109 ASP A N 1
ATOM 790 C CA . ASP A 1 109 ? 2.726 4.190 -13.561 1.00 92.25 109 ASP A CA 1
ATOM 791 C C . ASP A 1 109 ? 3.028 4.721 -12.153 1.00 92.25 109 ASP A C 1
ATOM 793 O O . ASP A 1 109 ? 2.167 5.357 -11.542 1.00 92.25 109 ASP A O 1
ATOM 797 N N . ARG A 1 110 ? 4.260 4.552 -11.646 1.00 93.19 110 ARG A N 1
ATOM 798 C CA . ARG A 1 110 ? 4.665 5.115 -10.342 1.00 93.19 110 ARG A CA 1
ATOM 799 C C . ARG A 1 110 ? 4.536 6.634 -10.301 1.00 93.19 110 ARG A C 1
ATOM 801 O O . ARG A 1 110 ? 4.006 7.160 -9.326 1.00 93.19 110 ARG A O 1
ATOM 808 N N . LEU A 1 111 ? 4.975 7.341 -11.343 1.00 93.75 111 LEU A N 1
ATOM 809 C CA . LEU A 1 111 ? 4.847 8.802 -11.421 1.00 93.75 111 LEU A CA 1
ATOM 810 C C . LEU A 1 111 ? 3.382 9.256 -11.464 1.00 93.75 111 LEU A C 1
ATOM 812 O O . LEU A 1 111 ? 3.014 10.239 -10.815 1.00 93.75 111 LEU A O 1
ATOM 816 N N . THR A 1 112 ? 2.529 8.513 -12.169 1.00 93.19 112 THR A N 1
ATOM 817 C CA . THR A 1 112 ? 1.083 8.764 -12.197 1.00 93.19 112 THR A CA 1
ATOM 818 C C . THR A 1 112 ? 0.477 8.579 -10.807 1.00 93.19 112 THR A C 1
ATOM 820 O O . THR A 1 112 ? -0.258 9.442 -10.333 1.00 93.19 112 THR A O 1
ATOM 823 N N . MET A 1 113 ? 0.833 7.499 -10.107 1.00 93.38 113 MET A N 1
ATOM 824 C CA . MET A 1 113 ? 0.364 7.242 -8.742 1.00 93.38 113 MET A CA 1
ATOM 825 C C . MET A 1 113 ? 0.863 8.287 -7.734 1.00 93.38 113 MET A C 1
ATOM 827 O O . MET A 1 113 ? 0.095 8.694 -6.868 1.00 93.38 113 MET A O 1
ATOM 831 N N . LEU A 1 114 ? 2.111 8.753 -7.849 1.00 93.38 114 LEU A N 1
ATOM 832 C CA . LEU A 1 114 ? 2.636 9.847 -7.021 1.00 93.38 114 LEU A CA 1
ATOM 833 C C . LEU A 1 114 ? 1.873 11.154 -7.265 1.00 93.38 114 LEU A C 1
ATOM 835 O O . LEU A 1 114 ? 1.589 11.888 -6.324 1.00 93.38 114 LEU A O 1
ATOM 839 N N . THR A 1 115 ? 1.482 11.416 -8.513 1.00 92.31 115 THR A N 1
ATOM 840 C CA . THR A 1 115 ? 0.653 12.578 -8.861 1.00 92.31 115 THR A CA 1
ATOM 841 C C . THR A 1 115 ? -0.755 12.461 -8.270 1.00 92.31 115 THR A C 1
ATOM 843 O O . THR A 1 115 ? -1.276 13.440 -7.756 1.00 92.31 115 THR A O 1
ATOM 846 N N . GLN A 1 116 ? -1.359 11.265 -8.280 1.00 90.31 116 GLN A N 1
ATOM 847 C CA . GLN A 1 116 ? -2.649 11.003 -7.618 1.00 90.31 116 GLN A CA 1
ATOM 848 C C . GLN A 1 116 ? -2.582 11.171 -6.092 1.00 90.31 116 GLN A C 1
ATOM 850 O O . GLN A 1 116 ? -3.579 11.519 -5.471 1.00 90.31 116 GLN A O 1
ATOM 855 N N . GLN A 1 117 ? -1.425 10.879 -5.492 1.00 91.19 117 GLN A N 1
ATOM 856 C CA . GLN A 1 117 ? -1.183 11.004 -4.055 1.00 91.19 117 GLN A CA 1
ATOM 857 C C . GLN A 1 117 ? -0.962 12.457 -3.612 1.00 91.19 117 GLN A C 1
ATOM 859 O O . GLN A 1 117 ? -1.168 12.774 -2.440 1.00 91.19 117 GLN A O 1
ATOM 864 N N . ALA A 1 118 ? -0.507 13.333 -4.511 1.00 83.81 118 ALA A N 1
ATOM 865 C CA . ALA A 1 118 ? -0.279 14.730 -4.181 1.00 83.81 118 ALA A CA 1
ATOM 866 C C . ALA A 1 118 ? -1.601 15.413 -3.775 1.00 83.81 118 ALA A C 1
ATOM 868 O O . ALA A 1 118 ? -2.644 15.136 -4.372 1.00 83.81 118 ALA A O 1
ATOM 869 N N . PRO A 1 119 ? -1.582 16.300 -2.763 1.00 73.88 119 PRO A N 1
ATOM 870 C CA . PRO A 1 119 ? -2.757 17.091 -2.421 1.00 73.88 119 PRO A CA 1
ATOM 871 C C . PRO A 1 119 ? -3.189 17.947 -3.621 1.00 73.88 119 PRO A C 1
ATOM 873 O O . PRO A 1 119 ? -2.340 18.417 -4.382 1.00 73.88 119 PRO A O 1
ATOM 876 N N . ALA A 1 120 ? -4.505 18.113 -3.775 1.00 62.00 120 ALA A N 1
ATOM 877 C CA . ALA A 1 120 ? -5.114 18.938 -4.819 1.00 62.00 120 ALA A CA 1
ATOM 878 C C . ALA A 1 120 ? -4.805 20.434 -4.652 1.00 62.00 120 ALA A C 1
ATOM 880 O O . ALA A 1 120 ? -4.690 20.890 -3.490 1.00 62.00 120 ALA A O 1
#

Secondary structure (DSSP, 8-state):
--------EEEEE--SS--EEEE-S--SSGGGEEEEEEETTT--EEEEPBTTTEEEE-TT-TT-EEEEESSPPPTTEEEEEEE---S-----PPTTS---HHHHHHHHHHHHHHHHHS--

Radius of gyration: 16.38 Å; chains: 1; bounding box: 39×29×44 Å

Sequence (120 aa):
MTVSSSTNLASYSGNGSTTVFAYGFKIFADSDLTVTLVNDTTGVETTQTLTTHYTVSGAGTNSGGNVTFGSAPASGNTVKIERILPHTQTTTYTENDAFPSQAHEDGLDRLTMLTQQAPA

pLDDT: mean 93.82, std 6.72, range [59.75, 98.75]